Protein AF-A0A0F9T5X5-F1 (afdb_monomer_lite)

Secondary structure (DSSP, 8-state):
----------GGGGGGGGG----TTS-HHHHHHT-----SSS-HHHHHHHHHHHHHHHHHHHHHH--

Sequence (67 aa):
MAKHIKWTMPQWMEPLQGHIRNTGGNSVEELVNGDASPDVNLPLSTLQACVKSQVSLLISLHKAEKI

Structure (mmCIF, N/CA/C/O backbone):
data_AF-A0A0F9T5X5-F1
#
_entry.id   AF-A0A0F9T5X5-F1
#
loop_
_atom_site.group_PDB
_atom_site.id
_atom_site.type_symbol
_atom_site.label_atom_id
_atom_site.label_alt_id
_atom_site.label_comp_id
_atom_site.label_asym_id
_atom_site.label_entity_id
_atom_site.label_seq_id
_atom_site.pdbx_PDB_ins_code
_atom_site.Cartn_x
_atom_site.Cartn_y
_atom_site.Cartn_z
_atom_site.occupancy
_atom_site.B_iso_or_equiv
_atom_site.auth_seq_id
_atom_site.auth_comp_id
_atom_site.auth_asym_id
_atom_site.auth_atom_id
_atom_site.pdbx_PDB_model_num
ATOM 1 N N . MET A 1 1 ? -18.991 8.821 -19.237 1.00 43.03 1 MET A N 1
ATOM 2 C CA . MET A 1 1 ? -17.871 8.078 -18.619 1.00 43.03 1 MET A CA 1
ATOM 3 C C . MET A 1 1 ? -17.924 8.318 -17.120 1.00 43.03 1 MET A C 1
ATOM 5 O O . MET A 1 1 ? -17.985 9.476 -16.725 1.00 43.03 1 MET A O 1
ATOM 9 N N . ALA A 1 2 ? -17.993 7.271 -16.295 1.00 49.62 2 ALA A N 1
ATOM 10 C CA . ALA A 1 2 ? -17.945 7.434 -14.843 1.00 49.62 2 ALA A CA 1
ATOM 11 C C . ALA A 1 2 ? -16.561 7.975 -14.450 1.00 49.62 2 ALA A C 1
ATOM 13 O O . ALA A 1 2 ? -15.541 7.435 -14.873 1.00 49.62 2 ALA A O 1
ATOM 14 N N . LYS A 1 3 ? -16.523 9.070 -13.688 1.00 51.34 3 LYS A N 1
ATOM 15 C CA . LYS A 1 3 ? -15.280 9.635 -13.159 1.00 51.34 3 LYS A CA 1
ATOM 16 C C . LYS A 1 3 ? -14.732 8.638 -12.137 1.00 51.34 3 LYS A C 1
ATOM 18 O O . LYS A 1 3 ? -15.302 8.514 -11.057 1.00 51.34 3 LYS A O 1
ATOM 23 N N . HIS A 1 4 ? -13.680 7.897 -12.485 1.00 62.47 4 HIS A N 1
ATOM 24 C CA . HIS A 1 4 ? -12.970 7.074 -11.510 1.00 62.47 4 HIS A CA 1
ATOM 25 C C . HIS A 1 4 ? -12.449 8.000 -10.408 1.00 62.47 4 HIS A C 1
ATOM 27 O O . HIS A 1 4 ? -11.629 8.884 -10.660 1.00 62.47 4 HIS A O 1
ATOM 33 N N . ILE A 1 5 ? -12.993 7.852 -9.201 1.00 83.62 5 ILE A N 1
ATOM 34 C CA . ILE A 1 5 ? -12.515 8.578 -8.029 1.00 83.62 5 ILE A CA 1
ATOM 35 C C . ILE A 1 5 ? -11.155 7.972 -7.686 1.00 83.62 5 ILE A C 1
ATOM 37 O O . ILE A 1 5 ? -11.079 6.786 -7.365 1.00 83.62 5 ILE A O 1
ATOM 41 N N . LYS A 1 6 ? -10.090 8.773 -7.806 1.00 91.12 6 LYS A N 1
ATOM 42 C CA . LYS A 1 6 ? -8.756 8.369 -7.360 1.00 91.12 6 LYS A CA 1
ATOM 43 C C . LYS A 1 6 ? -8.783 8.177 -5.847 1.00 91.12 6 LYS A C 1
ATOM 45 O O . LYS A 1 6 ? -9.382 8.974 -5.126 1.00 91.12 6 LYS A O 1
ATOM 50 N N . TRP A 1 7 ? -8.167 7.102 -5.387 1.00 93.81 7 TRP A N 1
ATOM 51 C CA . TRP A 1 7 ? -7.960 6.855 -3.974 1.00 93.81 7 TRP A CA 1
ATOM 52 C C . TRP A 1 7 ? -6.890 7.810 -3.444 1.00 93.81 7 TRP A C 1
ATOM 54 O O . TRP A 1 7 ? -5.847 7.991 -4.073 1.00 93.81 7 TRP A O 1
ATOM 64 N N . THR A 1 8 ? -7.162 8.390 -2.282 1.00 94.62 8 THR A N 1
ATOM 65 C CA . THR A 1 8 ? -6.241 9.253 -1.541 1.00 94.62 8 THR A CA 1
ATOM 66 C C . THR A 1 8 ? -5.959 8.594 -0.201 1.00 94.62 8 THR A C 1
ATOM 68 O O . THR A 1 8 ? -6.872 8.028 0.414 1.00 94.62 8 THR A O 1
ATOM 71 N N . MET A 1 9 ? -4.707 8.654 0.247 1.00 94.44 9 MET A N 1
ATOM 72 C CA . MET A 1 9 ? -4.314 8.108 1.534 1.00 94.44 9 MET A CA 1
ATOM 73 C C . MET A 1 9 ? -5.078 8.835 2.647 1.00 94.44 9 MET A C 1
ATOM 75 O O . MET A 1 9 ? -5.018 10.059 2.746 1.00 94.44 9 MET A O 1
ATOM 79 N N . PRO A 1 10 ? -5.827 8.111 3.493 1.00 94.25 10 PRO A N 1
ATOM 80 C CA . PRO A 1 10 ? -6.519 8.745 4.599 1.00 94.25 10 PRO A CA 1
ATOM 81 C C . PRO A 1 10 ? -5.513 9.178 5.671 1.00 94.25 10 PRO A C 1
ATOM 83 O O . PRO A 1 10 ? -4.542 8.471 5.931 1.00 94.25 10 PRO A O 1
ATOM 86 N N . GLN A 1 11 ? -5.806 10.281 6.361 1.00 95.12 11 GLN A N 1
ATOM 87 C CA . GLN A 1 11 ? -4.911 10.899 7.349 1.00 95.12 11 GLN A CA 1
ATOM 88 C C . GLN A 1 11 ? -4.392 9.921 8.420 1.00 95.12 11 GLN A C 1
ATOM 90 O O . GLN A 1 11 ? -3.236 9.974 8.823 1.00 95.12 11 GLN A O 1
ATOM 95 N N . TRP A 1 12 ? -5.224 8.973 8.865 1.00 94.44 12 TRP A N 1
ATOM 96 C CA . TRP A 1 12 ? -4.821 7.976 9.866 1.00 94.44 12 TRP A CA 1
ATOM 97 C C . TRP A 1 12 ? -3.721 7.020 9.374 1.00 94.44 12 TRP A C 1
ATOM 99 O O . TRP A 1 12 ? -3.046 6.401 10.192 1.00 94.44 12 TRP A O 1
ATOM 109 N N . MET A 1 13 ? -3.552 6.878 8.056 1.00 95.25 13 MET A N 1
ATOM 110 C CA . MET A 1 13 ? -2.559 6.006 7.429 1.00 95.25 13 MET A CA 1
ATOM 111 C C . MET A 1 13 ? -1.241 6.739 7.134 1.00 95.25 13 MET A C 1
ATOM 113 O O . MET A 1 13 ? -0.233 6.069 6.927 1.00 95.25 13 MET A O 1
ATOM 117 N N . GLU A 1 14 ? -1.203 8.077 7.178 1.00 93.19 14 GLU A N 1
ATOM 118 C CA . GLU A 1 14 ? 0.020 8.866 6.937 1.00 93.19 14 GLU A CA 1
ATOM 119 C C . GLU A 1 14 ? 1.209 8.414 7.809 1.00 93.19 14 GLU A C 1
ATOM 121 O O . GLU A 1 14 ? 2.285 8.176 7.254 1.00 93.19 14 GLU A O 1
ATOM 126 N N . PRO A 1 15 ? 1.057 8.162 9.131 1.00 94.06 15 PRO A N 1
ATOM 127 C CA . PRO A 1 15 ? 2.170 7.681 9.956 1.00 94.06 15 PRO A CA 1
ATOM 128 C C . PRO A 1 15 ? 2.673 6.287 9.549 1.00 94.06 15 PRO A C 1
ATOM 130 O O . PRO A 1 15 ? 3.797 5.910 9.870 1.00 94.06 15 PRO A O 1
ATOM 133 N N . LEU A 1 16 ? 1.846 5.508 8.845 1.00 92.81 16 LEU A N 1
ATOM 134 C CA . LEU A 1 16 ? 2.159 4.152 8.398 1.00 92.81 16 LEU A CA 1
ATOM 135 C C . LEU A 1 16 ? 2.811 4.124 7.011 1.00 92.81 16 LEU A C 1
ATOM 137 O O . LEU A 1 16 ? 3.338 3.086 6.607 1.00 92.81 16 LEU A O 1
ATOM 141 N N . GLN A 1 17 ? 2.810 5.246 6.285 1.00 92.00 17 GLN A N 1
ATOM 142 C CA . GLN A 1 17 ? 3.302 5.331 4.910 1.00 92.00 17 GLN A CA 1
ATOM 143 C C . GLN A 1 17 ? 4.748 4.836 4.778 1.00 92.00 17 GLN A C 1
ATOM 145 O O . GLN A 1 17 ? 5.053 4.070 3.865 1.00 92.00 17 GLN A O 1
ATOM 150 N N . GLY A 1 18 ? 5.624 5.206 5.718 1.00 91.19 18 GLY A N 1
ATOM 151 C CA . GLY A 1 18 ? 7.032 4.786 5.727 1.00 91.19 18 GLY A CA 1
ATOM 152 C C . GLY A 1 18 ? 7.246 3.280 5.939 1.00 91.19 18 GLY A C 1
ATOM 153 O O . GLY A 1 18 ? 8.336 2.767 5.680 1.00 91.19 18 GLY A O 1
ATOM 154 N N . HIS A 1 19 ? 6.214 2.557 6.381 1.00 94.94 19 HIS A N 1
ATOM 155 C CA . HIS A 1 19 ? 6.250 1.109 6.575 1.00 94.94 19 HIS A CA 1
ATOM 156 C C . HIS A 1 19 ? 5.741 0.325 5.360 1.00 94.94 19 HIS A C 1
ATOM 158 O O . HIS A 1 19 ? 5.966 -0.884 5.295 1.00 94.94 19 HIS A O 1
ATOM 164 N N . ILE A 1 20 ? 5.115 0.989 4.382 1.00 95.00 20 ILE A N 1
ATOM 165 C CA . ILE A 1 20 ? 4.664 0.350 3.144 1.00 95.00 20 ILE A CA 1
ATOM 166 C C . ILE A 1 20 ? 5.884 0.078 2.259 1.00 95.00 20 ILE A C 1
ATOM 168 O O . ILE A 1 20 ? 6.592 0.987 1.825 1.00 95.00 20 ILE A O 1
ATOM 172 N N . ARG A 1 21 ? 6.156 -1.205 2.012 1.00 93.62 21 ARG A N 1
ATOM 173 C CA . ARG A 1 21 ? 7.326 -1.663 1.249 1.00 93.62 21 ARG A CA 1
ATOM 174 C C . ARG A 1 21 ? 6.979 -1.913 -0.216 1.00 93.62 21 ARG A C 1
ATOM 176 O O . ARG A 1 21 ? 5.810 -2.021 -0.584 1.00 93.62 21 ARG A O 1
ATOM 183 N N . ASN A 1 22 ? 8.026 -2.088 -1.025 1.00 91.81 22 ASN A N 1
ATOM 184 C CA . ASN A 1 22 ? 7.946 -2.395 -2.457 1.00 91.81 22 ASN A CA 1
ATOM 185 C C . ASN A 1 22 ? 7.268 -1.287 -3.272 1.00 91.81 22 ASN A C 1
ATOM 187 O O . ASN A 1 22 ? 6.487 -1.564 -4.176 1.00 91.81 22 ASN A O 1
ATOM 191 N N . THR A 1 23 ? 7.573 -0.027 -2.958 1.00 89.94 23 THR A N 1
ATOM 192 C CA . THR A 1 23 ? 7.058 1.112 -3.727 1.00 89.94 23 THR A CA 1
ATOM 193 C C . THR A 1 23 ? 7.879 1.413 -4.984 1.00 89.94 23 THR A C 1
ATOM 195 O O . THR A 1 23 ? 7.414 2.092 -5.896 1.00 89.94 23 THR A O 1
ATOM 198 N N . GLY A 1 24 ? 9.123 0.926 -5.049 1.00 88.06 24 GLY A N 1
ATOM 199 C CA . GLY A 1 24 ? 10.020 1.208 -6.171 1.00 88.06 24 GLY A CA 1
ATOM 200 C C . GLY A 1 24 ? 10.291 2.706 -6.371 1.00 88.06 24 GLY A C 1
ATOM 201 O O . GLY A 1 24 ? 10.567 3.126 -7.481 1.00 88.06 24 GLY A O 1
ATOM 202 N N . GLY A 1 25 ? 10.157 3.528 -5.326 1.00 88.31 25 GLY A N 1
ATOM 203 C CA . GLY A 1 25 ? 10.304 4.985 -5.432 1.00 88.31 25 GLY A CA 1
ATOM 204 C C . GLY A 1 25 ? 9.042 5.737 -5.871 1.00 88.31 25 GLY A C 1
ATOM 205 O O . GLY A 1 25 ? 9.045 6.961 -5.823 1.00 88.31 25 GLY A O 1
ATOM 206 N N . ASN A 1 26 ? 7.956 5.038 -6.217 1.00 90.75 26 ASN A N 1
ATOM 207 C CA . ASN A 1 26 ? 6.648 5.661 -6.425 1.00 90.75 26 ASN A CA 1
ATOM 208 C C . ASN A 1 26 ? 5.979 5.975 -5.077 1.00 90.75 26 ASN A C 1
ATOM 210 O O . ASN A 1 26 ? 6.278 5.365 -4.044 1.00 90.75 26 ASN A O 1
ATOM 214 N N . SER A 1 27 ? 5.021 6.891 -5.080 1.00 92.94 27 SER A N 1
ATOM 215 C CA . SER A 1 27 ? 4.114 7.081 -3.954 1.00 92.94 27 SER A CA 1
ATOM 216 C C . SER A 1 27 ? 3.130 5.911 -3.833 1.00 92.94 27 SER A C 1
ATOM 218 O O . SER A 1 27 ? 2.824 5.188 -4.787 1.00 92.94 27 SER A O 1
ATOM 220 N N . VAL A 1 28 ? 2.593 5.725 -2.627 1.00 94.12 28 VAL A N 1
ATOM 221 C CA . VAL A 1 28 ? 1.558 4.714 -2.371 1.00 94.12 28 VAL A CA 1
ATOM 222 C C . VAL A 1 28 ? 0.308 5.002 -3.204 1.00 94.12 28 VAL A C 1
ATOM 224 O O . VAL A 1 28 ? -0.283 4.077 -3.756 1.00 94.12 28 VAL A O 1
ATOM 227 N N . GLU A 1 29 ? -0.071 6.272 -3.340 1.00 94.88 29 GLU A N 1
ATOM 228 C CA . GLU A 1 29 ? -1.241 6.682 -4.118 1.00 94.88 29 GLU A CA 1
ATOM 229 C C . GLU A 1 29 ? -1.083 6.364 -5.604 1.00 94.88 29 GLU A C 1
ATOM 231 O O . GLU A 1 29 ? -2.003 5.809 -6.201 1.00 94.88 29 GLU A O 1
ATOM 236 N N . GLU A 1 30 ? 0.082 6.629 -6.196 1.00 93.19 30 GLU A N 1
ATOM 237 C CA . GLU A 1 30 ? 0.362 6.284 -7.595 1.00 93.19 30 GLU A CA 1
ATOM 238 C C . GLU A 1 30 ? 0.237 4.774 -7.839 1.00 93.19 30 GLU A C 1
ATOM 240 O O . GLU A 1 30 ? -0.361 4.341 -8.826 1.00 93.19 30 GLU A O 1
ATOM 245 N N . LEU A 1 31 ? 0.736 3.946 -6.917 1.00 93.69 31 LEU A N 1
ATOM 246 C CA . LEU A 1 31 ? 0.660 2.486 -7.034 1.00 93.69 31 LEU A CA 1
ATOM 247 C C . LEU A 1 31 ? -0.759 1.944 -6.823 1.00 93.69 31 LEU A C 1
ATOM 249 O O . LEU A 1 31 ? -1.170 0.995 -7.497 1.00 93.69 31 LEU A O 1
ATOM 253 N N . VAL A 1 32 ? -1.534 2.536 -5.912 1.00 93.75 32 VAL A N 1
ATOM 254 C CA . VAL A 1 32 ? -2.933 2.143 -5.685 1.00 93.75 32 VAL A CA 1
ATOM 255 C C . VAL A 1 32 ? -3.815 2.570 -6.861 1.00 93.75 32 VAL A C 1
ATOM 257 O O . VAL A 1 32 ? -4.636 1.774 -7.325 1.00 93.75 32 VAL A O 1
ATOM 260 N N . ASN A 1 33 ? -3.611 3.776 -7.390 1.00 93.00 33 ASN A N 1
ATOM 261 C CA . ASN A 1 33 ? -4.397 4.321 -8.497 1.00 93.00 33 ASN A CA 1
ATOM 262 C C . ASN A 1 33 ? -3.981 3.786 -9.871 1.00 93.00 33 ASN A C 1
ATOM 264 O O . ASN A 1 33 ? -4.761 3.872 -10.815 1.00 93.00 33 ASN A O 1
ATOM 268 N N . GLY A 1 34 ? -2.795 3.184 -9.980 1.00 87.62 34 GLY A N 1
ATOM 269 C CA . GLY A 1 34 ? -2.265 2.705 -11.255 1.00 87.62 34 GLY A CA 1
ATOM 270 C C . GLY A 1 34 ? -1.604 3.797 -12.099 1.00 87.62 34 GLY A C 1
ATOM 271 O O . GLY A 1 34 ? -1.426 3.596 -13.294 1.00 87.62 34 GLY A O 1
ATOM 272 N N . ASP A 1 35 ? -1.238 4.922 -11.482 1.00 87.56 35 ASP A N 1
ATOM 273 C CA . ASP A 1 35 ? -0.569 6.066 -12.115 1.00 87.56 35 ASP A CA 1
ATOM 274 C C . ASP A 1 35 ? 0.972 5.988 -12.022 1.00 87.56 35 ASP A C 1
ATOM 276 O O . ASP A 1 35 ? 1.670 6.873 -12.506 1.00 87.56 35 ASP A O 1
ATOM 280 N N . ALA A 1 36 ? 1.508 4.957 -11.362 1.00 85.25 36 ALA A N 1
ATOM 281 C CA . ALA A 1 36 ? 2.939 4.795 -11.103 1.00 85.25 36 ALA A CA 1
ATOM 282 C C . ALA A 1 36 ? 3.784 4.616 -12.377 1.00 85.25 36 ALA A C 1
ATOM 284 O O . ALA A 1 36 ? 3.376 3.935 -13.323 1.00 85.25 36 ALA A O 1
ATOM 285 N N . SER A 1 37 ? 4.994 5.184 -12.360 1.00 79.75 37 SER A N 1
ATOM 286 C CA . SER A 1 37 ? 5.940 5.100 -13.474 1.00 79.75 37 SER A CA 1
ATOM 287 C C . SER A 1 37 ? 6.619 3.722 -13.524 1.00 79.75 37 SER A C 1
ATOM 289 O O . SER A 1 37 ? 6.998 3.183 -12.476 1.00 79.75 37 SER A O 1
ATOM 291 N N . PRO A 1 38 ? 6.823 3.136 -14.720 1.00 69.44 38 PRO A N 1
ATOM 292 C CA . PRO A 1 38 ? 7.517 1.863 -14.891 1.00 69.44 38 PRO A CA 1
ATOM 293 C C . PRO A 1 38 ? 9.049 1.971 -14.796 1.00 69.44 38 PRO A C 1
ATOM 295 O O . PRO A 1 38 ? 9.723 1.012 -15.161 1.00 69.44 38 PRO A O 1
ATOM 298 N N . ASP A 1 39 ? 9.611 3.084 -14.309 1.00 67.38 39 ASP A N 1
ATOM 299 C CA . ASP A 1 39 ? 11.062 3.367 -14.258 1.00 67.38 39 ASP A CA 1
ATOM 300 C C . ASP A 1 39 ? 11.858 2.488 -13.260 1.00 67.38 39 ASP A C 1
ATOM 302 O O . ASP A 1 39 ? 12.887 2.883 -12.713 1.00 67.38 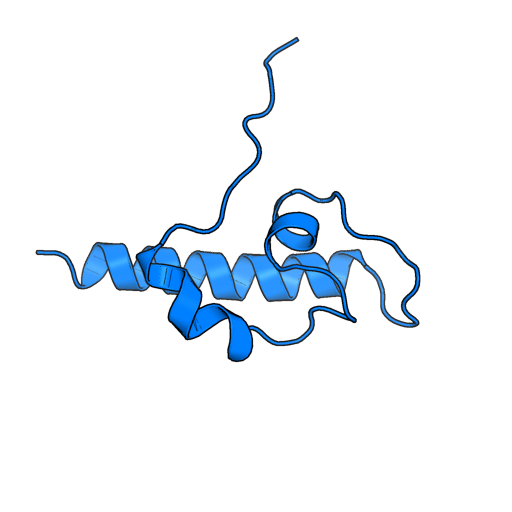39 ASP A O 1
ATOM 306 N N . VAL A 1 40 ? 11.392 1.266 -13.003 1.00 64.88 40 VAL A N 1
ATOM 307 C CA . VAL A 1 40 ? 11.930 0.313 -12.035 1.00 64.88 40 VAL A CA 1
ATOM 308 C C . VAL A 1 40 ? 12.154 -1.053 -12.680 1.00 64.88 40 VAL A C 1
ATOM 310 O O . VAL A 1 40 ? 11.321 -1.553 -13.428 1.00 64.88 40 VAL A O 1
ATOM 313 N N . ASN A 1 41 ? 13.258 -1.717 -12.323 1.00 60.97 41 ASN A N 1
ATOM 314 C CA . ASN A 1 41 ? 13.641 -3.049 -12.831 1.00 60.97 41 ASN A CA 1
ATOM 315 C C . ASN A 1 41 ? 12.752 -4.214 -12.323 1.00 60.97 41 ASN A C 1
ATOM 317 O O . ASN A 1 41 ? 13.131 -5.379 -12.427 1.00 60.97 41 ASN A O 1
ATOM 321 N N . LEU A 1 42 ? 11.587 -3.919 -11.741 1.00 69.19 42 LEU A N 1
ATOM 322 C CA . LEU A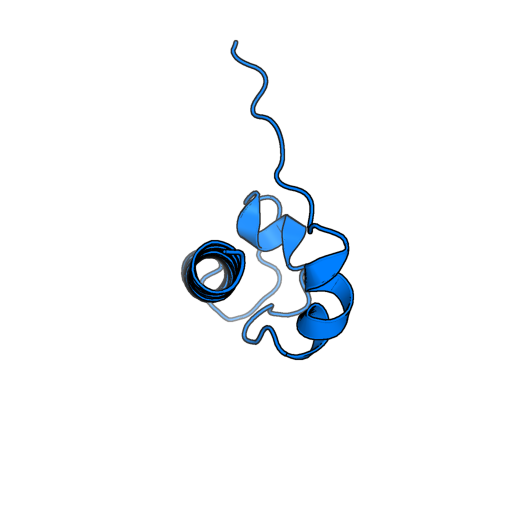 1 42 ? 10.602 -4.889 -11.261 1.00 69.19 42 LEU A CA 1
ATOM 323 C C . LEU A 1 42 ? 9.296 -4.708 -12.040 1.00 69.19 42 LEU A C 1
ATOM 325 O O . LEU A 1 42 ? 8.944 -3.572 -12.355 1.00 69.19 42 LEU A O 1
ATOM 329 N N . PRO A 1 43 ? 8.527 -5.782 -12.305 1.00 84.12 43 PRO A N 1
ATOM 330 C CA . PRO A 1 43 ? 7.222 -5.639 -12.936 1.00 84.12 43 PRO A CA 1
ATOM 331 C C . PRO A 1 43 ? 6.339 -4.692 -12.116 1.00 84.12 43 PRO A C 1
ATOM 333 O O . PRO A 1 43 ? 6.034 -4.969 -10.953 1.00 84.12 43 PRO A O 1
ATOM 336 N N . LEU A 1 44 ? 5.918 -3.580 -12.725 1.00 86.94 44 LEU A N 1
ATOM 337 C CA . LEU A 1 44 ? 5.091 -2.562 -12.072 1.00 86.94 44 LEU A CA 1
ATOM 338 C C . LEU A 1 44 ? 3.819 -3.171 -11.460 1.00 86.94 44 LEU A C 1
ATOM 340 O O . LEU A 1 44 ? 3.418 -2.811 -10.356 1.00 86.94 44 LEU A O 1
ATOM 344 N N . SER A 1 45 ? 3.233 -4.160 -12.138 1.00 88.00 45 SER A N 1
ATOM 345 C CA . SER A 1 45 ? 2.080 -4.925 -11.657 1.00 88.00 45 SER A CA 1
ATOM 346 C C . SER A 1 45 ? 2.335 -5.619 -10.314 1.00 88.00 45 SER A C 1
ATOM 348 O O . SER A 1 45 ? 1.447 -5.639 -9.461 1.00 88.00 45 SER A O 1
ATOM 350 N N . THR A 1 46 ? 3.544 -6.138 -10.084 1.00 90.56 46 THR A N 1
ATOM 351 C CA . THR A 1 46 ? 3.932 -6.764 -8.813 1.00 90.56 46 THR A CA 1
ATOM 352 C C . THR A 1 46 ? 4.009 -5.728 -7.697 1.00 90.56 46 THR A C 1
ATOM 354 O O . THR A 1 46 ? 3.479 -5.961 -6.612 1.00 90.56 46 THR A O 1
ATOM 357 N N . LEU A 1 47 ? 4.605 -4.560 -7.960 1.00 91.44 47 LEU A N 1
ATOM 358 C CA . LEU A 1 47 ? 4.682 -3.471 -6.977 1.00 91.44 47 LEU A CA 1
ATOM 359 C C . LEU A 1 47 ? 3.285 -2.964 -6.603 1.00 91.44 47 LEU A C 1
ATOM 361 O O . LEU A 1 47 ? 2.953 -2.851 -5.422 1.00 91.44 47 LEU A O 1
ATOM 365 N N . GLN A 1 48 ? 2.429 -2.746 -7.604 1.00 92.88 48 GLN A N 1
ATOM 366 C CA . GLN A 1 48 ? 1.034 -2.357 -7.401 1.00 92.88 48 GLN A CA 1
ATOM 367 C C . GLN A 1 48 ? 0.273 -3.402 -6.580 1.00 92.88 48 GLN A C 1
ATOM 369 O O . GLN A 1 48 ? -0.438 -3.041 -5.643 1.00 92.88 48 GLN A O 1
ATOM 374 N N . ALA A 1 49 ? 0.437 -4.695 -6.881 1.00 93.12 49 ALA A N 1
ATOM 375 C CA . ALA A 1 49 ? -0.202 -5.771 -6.127 1.00 93.12 49 ALA A CA 1
ATOM 376 C C . ALA A 1 49 ? 0.265 -5.805 -4.661 1.00 93.12 49 ALA A C 1
ATOM 378 O O . ALA A 1 49 ? -0.566 -5.893 -3.751 1.00 93.12 49 ALA A O 1
ATOM 379 N N . CYS A 1 50 ? 1.573 -5.676 -4.412 1.00 94.38 50 CYS A N 1
ATOM 380 C CA . CYS A 1 50 ? 2.129 -5.612 -3.060 1.00 94.38 50 CYS A CA 1
ATOM 381 C C . CYS A 1 50 ? 1.570 -4.430 -2.263 1.00 94.38 50 CYS A C 1
ATOM 383 O O . CYS A 1 50 ? 1.147 -4.605 -1.118 1.00 94.38 50 CYS A O 1
ATOM 385 N N . VAL A 1 51 ? 1.565 -3.229 -2.842 1.00 95.44 51 VAL A N 1
ATOM 386 C CA . VAL A 1 51 ? 1.094 -2.026 -2.146 1.00 95.44 51 VAL A CA 1
ATOM 387 C C . VAL A 1 51 ? -0.417 -2.071 -1.918 1.00 95.44 51 VAL A C 1
ATOM 389 O O . VAL A 1 51 ? -0.865 -1.834 -0.797 1.00 95.44 51 VAL A O 1
ATOM 392 N N . LYS A 1 52 ? -1.209 -2.483 -2.916 1.00 95.88 52 LYS A N 1
ATOM 393 C CA . LYS A 1 52 ? -2.666 -2.654 -2.766 1.00 95.88 52 LYS A CA 1
ATOM 394 C C . LYS A 1 52 ? -3.026 -3.656 -1.671 1.00 95.88 52 LYS A C 1
ATOM 396 O O . LYS A 1 52 ? -3.985 -3.425 -0.936 1.00 95.88 52 LYS A O 1
ATOM 401 N N . SER A 1 53 ? -2.256 -4.736 -1.534 1.00 96.75 53 SER A N 1
ATOM 402 C CA . SER A 1 53 ? -2.483 -5.752 -0.498 1.00 96.75 53 SER A CA 1
ATOM 403 C C . SER A 1 53 ? -2.214 -5.201 0.906 1.00 96.75 53 SER A C 1
ATOM 405 O O . SER A 1 53 ? -3.044 -5.368 1.796 1.00 96.75 53 SER A O 1
ATOM 407 N N . GLN A 1 54 ? -1.102 -4.480 1.091 1.00 96.88 54 GLN A N 1
ATOM 408 C CA . GLN A 1 54 ? -0.762 -3.820 2.361 1.00 96.88 54 GLN A CA 1
ATOM 409 C C . GLN A 1 54 ? -1.817 -2.774 2.754 1.00 96.88 54 GLN A C 1
ATOM 411 O O . GLN A 1 54 ? -2.319 -2.791 3.876 1.00 96.88 54 GLN A O 1
ATOM 416 N N . VAL A 1 55 ? -2.215 -1.911 1.814 1.00 96.62 55 VAL A N 1
ATOM 417 C CA . VAL A 1 55 ? -3.254 -0.892 2.036 1.00 96.62 55 VAL A CA 1
ATOM 418 C C . VAL A 1 55 ? -4.599 -1.540 2.377 1.00 96.62 55 VAL A C 1
ATOM 420 O O . VAL A 1 55 ? -5.258 -1.121 3.328 1.00 96.62 55 VAL A O 1
ATOM 423 N N . SER A 1 56 ? -4.997 -2.596 1.660 1.00 96.38 56 SER A N 1
ATOM 424 C CA . SER A 1 56 ? -6.262 -3.300 1.921 1.00 96.38 56 SER A CA 1
ATOM 425 C C . SER A 1 56 ? -6.288 -3.963 3.299 1.00 96.38 56 SER A C 1
ATOM 427 O O . SER A 1 56 ? -7.319 -3.923 3.977 1.00 96.38 56 SER A O 1
ATOM 429 N N . LEU A 1 57 ? -5.161 -4.532 3.740 1.00 95.62 57 LEU A N 1
ATOM 430 C CA . LEU A 1 57 ? -5.020 -5.097 5.081 1.00 95.62 57 LEU A CA 1
ATOM 431 C C . LEU A 1 57 ? -5.172 -4.015 6.155 1.00 95.62 57 LEU A C 1
ATOM 433 O O . LEU A 1 57 ? -5.990 -4.175 7.056 1.00 95.62 57 LEU A O 1
ATOM 437 N N . LEU A 1 58 ? -4.447 -2.898 6.030 1.00 94.62 58 LEU A N 1
ATOM 438 C CA . LEU A 1 58 ? -4.533 -1.784 6.978 1.00 94.62 58 LEU A CA 1
ATOM 439 C C . LEU A 1 58 ? -5.957 -1.227 7.071 1.00 94.62 58 LEU A C 1
ATOM 441 O O . LEU A 1 58 ? -6.455 -0.994 8.168 1.00 94.62 58 LEU A O 1
ATOM 445 N N . ILE A 1 59 ? -6.639 -1.051 5.935 1.00 94.94 59 ILE A N 1
ATOM 446 C CA . ILE A 1 59 ? -8.039 -0.602 5.908 1.00 94.94 59 ILE A CA 1
ATOM 447 C C . ILE A 1 59 ? -8.947 -1.600 6.634 1.00 94.94 59 ILE A C 1
ATOM 449 O O . ILE A 1 59 ? -9.850 -1.189 7.359 1.00 94.94 59 ILE A O 1
ATOM 453 N N . SER A 1 60 ? -8.731 -2.900 6.433 1.00 94.56 60 SER A N 1
ATOM 454 C CA . SER A 1 60 ? -9.549 -3.944 7.056 1.00 94.56 60 SER A CA 1
ATOM 455 C C . SER A 1 60 ? -9.337 -4.001 8.568 1.00 94.56 60 SER A C 1
ATOM 457 O O . SER A 1 60 ? -10.315 -4.046 9.309 1.00 94.56 60 SER A O 1
ATOM 459 N N . LEU A 1 61 ? -8.086 -3.909 9.029 1.00 93.69 61 LEU A N 1
ATOM 460 C CA . LEU A 1 61 ? -7.753 -3.831 10.454 1.00 93.69 61 LEU A CA 1
ATOM 461 C C . LEU A 1 61 ? -8.353 -2.580 11.096 1.00 93.69 61 LEU A C 1
ATOM 463 O O . LEU A 1 61 ? -9.044 -2.677 12.102 1.00 93.69 61 LEU A O 1
ATOM 467 N N . HIS A 1 62 ? -8.200 -1.420 10.456 1.00 93.62 62 HIS A N 1
ATOM 468 C CA . HIS A 1 62 ? -8.764 -0.168 10.951 1.00 93.62 62 HIS A CA 1
ATOM 469 C C . HIS A 1 62 ? -10.294 -0.210 11.087 1.00 93.62 62 HIS A C 1
ATOM 471 O O . HIS A 1 62 ? -10.851 0.374 12.012 1.00 93.62 62 HIS A O 1
ATOM 477 N N . LYS A 1 63 ? -10.985 -0.901 10.170 1.00 92.50 63 LYS A N 1
ATOM 478 C CA . LYS A 1 63 ? -12.437 -1.125 10.256 1.00 92.50 63 LYS A CA 1
ATOM 479 C C . LYS A 1 63 ? -12.821 -2.111 11.359 1.00 92.50 63 LYS A C 1
ATOM 481 O O . LYS A 1 63 ? -13.902 -1.969 11.909 1.00 92.50 63 LYS A O 1
ATOM 486 N N . ALA A 1 64 ? -11.978 -3.100 11.649 1.00 91.38 64 ALA A N 1
ATOM 487 C CA . A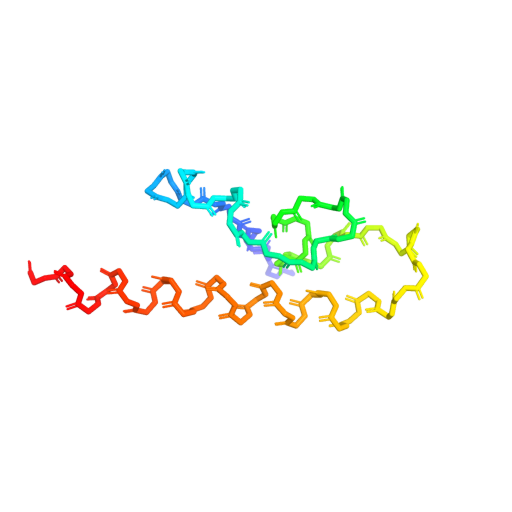LA A 1 64 ? -12.236 -4.103 12.679 1.00 91.38 64 ALA A CA 1
ATOM 488 C C . ALA A 1 64 ? -11.962 -3.581 14.101 1.00 91.38 64 ALA A C 1
ATOM 490 O O . ALA A 1 64 ? -12.664 -3.959 15.032 1.00 91.38 64 ALA A O 1
ATOM 491 N N . GLU A 1 65 ? -10.960 -2.713 14.269 1.00 83.88 65 GLU A N 1
ATOM 492 C CA . GLU A 1 65 ? -10.601 -2.120 15.567 1.00 83.88 65 GLU A CA 1
ATOM 493 C C . GLU A 1 65 ? -11.495 -0.938 15.964 1.00 83.88 65 GLU A C 1
ATOM 495 O O . GLU A 1 65 ? -11.612 -0.613 17.145 1.00 83.88 65 GLU A O 1
ATOM 500 N N . LYS A 1 66 ? -12.146 -0.293 14.991 1.00 63.25 66 LYS A N 1
ATOM 501 C CA . LYS A 1 66 ? -13.164 0.729 15.240 1.00 63.25 66 LYS A CA 1
ATOM 502 C C . LYS A 1 66 ? -14.514 0.069 15.542 1.00 63.25 66 LYS A C 1
ATOM 504 O O . LYS A 1 66 ? -15.326 -0.104 14.634 1.00 63.25 66 LYS A O 1
ATOM 509 N N . ILE A 1 67 ? -14.713 -0.301 16.811 1.00 49.50 67 ILE A N 1
ATOM 510 C CA . ILE A 1 67 ? -16.036 -0.541 17.424 1.00 49.50 67 ILE A CA 1
ATOM 511 C C . ILE A 1 67 ? -16.745 0.802 17.612 1.00 49.50 67 ILE A C 1
ATOM 513 O O 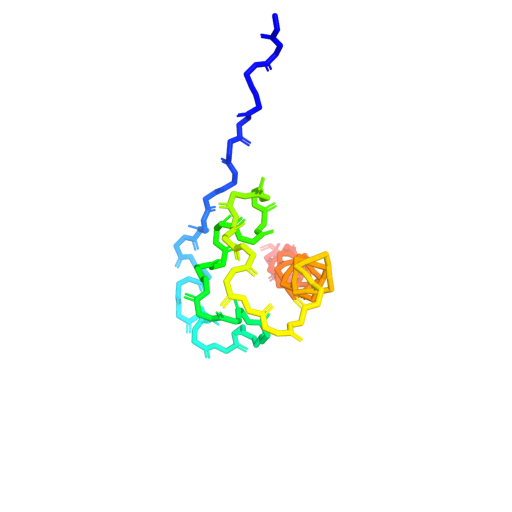. ILE A 1 67 ? -16.077 1.750 18.089 1.00 49.50 67 ILE A O 1
#

Foldseek 3Di:
DDDPDQDDDDPVCVVVQVVQPLQQPPGLSCLCRVVDDPPHPDPSVVSSVSSNVVVVVVVVVVVVPPD

pLDDT: mean 86.77, std 13.17, range [43.03, 96.88]

Organism: NCBI:txid412755

Radius of gyration: 12.78 Å; chains: 1; bounding box: 32×18×36 Å

=== Feature glossary ===
Legend for the data blocks above and below:

— What the protein is —

Sequence gives the chain of amino acids in standard one-letter code (A=alanine, C=cysteine, …, Y=tyrosine), read N→C. It is the only feature that is directly encoded by the gene; all structural features are derived from the folded form of this sequence.

The annotation block draws on four external resources. InterPro: which protein families and domains the sequence belongs to. GO: standardized terms for what the protein does, what process it participates in, and where in the cell it acts. CATH: which structural fold it has in the CATH hierarchy. Organism: the species of origin.

— Where its atoms are —

Atomic coor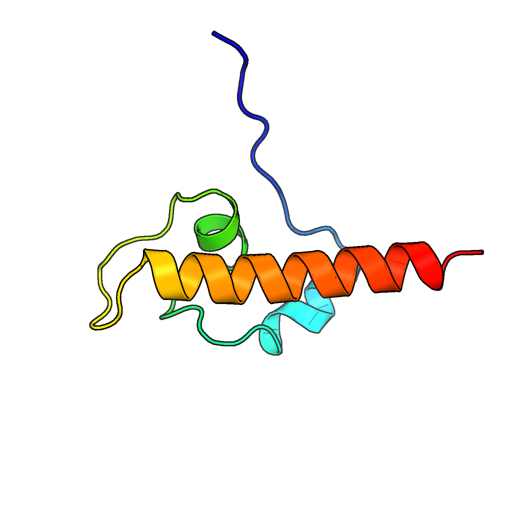dinates in PDBx/mmCIF format — the same representation the Protein Data Bank distributes. Each line of the _atom_site loop places one backbone atom in Cartesian space (units: ångströms, origin: arbitrary).

Six rendered views show the 3D structure from the faces of a cube — i.e. along ±x, ±y, ±z. Rendering representation is drawn randomly per protein from cartoon (secondary-structure ribbons), sticks (backbone bonds), or molecular surface; coloring is either N→C rainbow (blue at the N-terminus through red at the C-terminus) or one color per chain.

— Local backbone conformation —

DSSP 8-state secondary structure assigns each residue one of H (α-helix), G (3₁₀-helix), I (π-helix), E (extended β-strand), B (isolated β-bridge), T (hydrogen-bonded turn), S (bend), or '-' (coil). The assignment is computed from backbone hydrogen-bond geometry via the Kabsch–Sander algorithm.

P-SEA three-state annotation labels each residue as helix, strand, or coil based purely on the geometry of the Cα trace. It serves as a fallback when the full backbone (and thus DSSP) is unavailable.

φ (phi) and ψ (psi) are the two rotatable backbone dihedrals per residue: φ is the C(i-1)–N–Cα–C torsion, ψ is the N–Cα–C–N(i+1) torsion, both in degrees on (−180°, 180°]. α-helical residues cluster near (−60°, −45°); β-strand residues near (−120°, +130°). A Ramachandran plot is simply a scatter of (φ, ψ) for every residue.

— Global shape and packing —

Radius of gyration (Rg) is the root-mean-square distance of Cα atoms from their centroid — a single number for overall size and compactness. A globular domain of N residues has Rg ≈ 2.2·N^0.38 Å; an extended or disordered chain has a much larger Rg. The Cα contact count is the number of residue pairs whose Cα atoms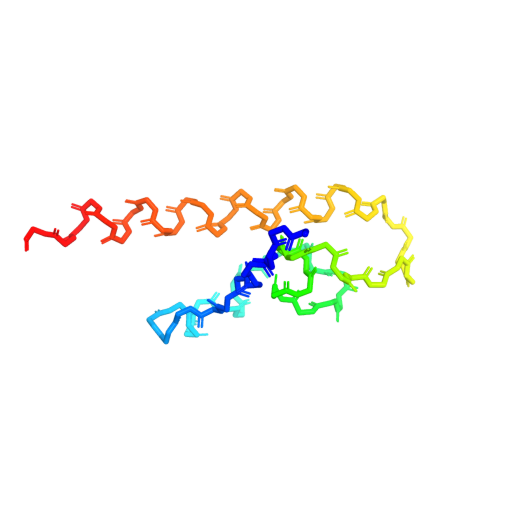 are within 8 Å and are more than four positions apart in sequence — a standard proxy for tertiary packing density. The bounding box is the smallest axis-aligned box enclosing all Cα atoms.

Accessible surface area quantifies burial. A residue with SASA near zero is packed into the hydrophobic core; one with SASA >100 Å² sits on the surface. Computed here via the Shrake–Rupley numerical algorithm with a 1.4 Å probe.

The contact map is a binary N×N matrix image: pixel (i, j) is dark where Cα_i and Cα_j are within 8 Å and |i−j|>4. Because the |i−j|>4 filter removes local helical contacts, off-diagonal stripes parallel to the main diagonal indicate parallel β-sheets; stripes perpendicular to it indicate antiparallel β-sheets. The Ramachandran plot scatters every residue's (φ, ψ) pair against the sterically allowed regions. The PAE heatmap renders the predicted-aligned-error matrix.

— Structural neighborhood —

A 3Di character summarizes, for each residue, the relative orientation of the Cα frame of its nearest spatial neighbor. Because it encodes fold topology rather than chemistry, 3Di alignments detect remote structural similarity that sequence alignment misses.

Structural nearest neighbors (via Foldseek easy-search vs the PDB). Reported per hit: target PDB id, E-value, and alignment TM-score. A TM-score above ~0.5 is the conventional threshold for 'same fold'.

— Confidence and disorder —

For AlphaFold models, the B-factor field carries pLDDT — the model's own estimate of local accuracy on a 0–100 scale. Regions with pLDDT<50 should be treated as essentially unmodeled; they often correspond to intrinsically disordered segments.

B-factor (Debye–Waller factor) reflects atomic displacement in the crystal lattice. It is an experimental observable (units Å²), not a prediction; low values mean the atom is pinned down, high values mean it moves or is heterogeneous across the crystal.

Predicted Aligned Error (PAE) is an AlphaFold confidence matrix: entry (i, j) is the expected error in the position of residue j, in ångströms, when the prediction is superimposed on the true structure at residue i. Low PAE within a block of residues means that block is internally rigid and well-predicted; high PAE between two blocks means their relative placement is uncertain even if each block individually is confident.